Protein AF-A0A959N1P2-F1 (afdb_monomer_lite)

Structure (mmCIF, N/CA/C/O backbone):
data_AF-A0A959N1P2-F1
#
_entry.id   AF-A0A959N1P2-F1
#
loop_
_atom_site.group_PDB
_atom_site.id
_atom_site.type_symbol
_atom_site.label_atom_id
_atom_site.label_alt_id
_atom_site.label_comp_id
_atom_site.label_asym_id
_atom_site.label_entity_id
_atom_s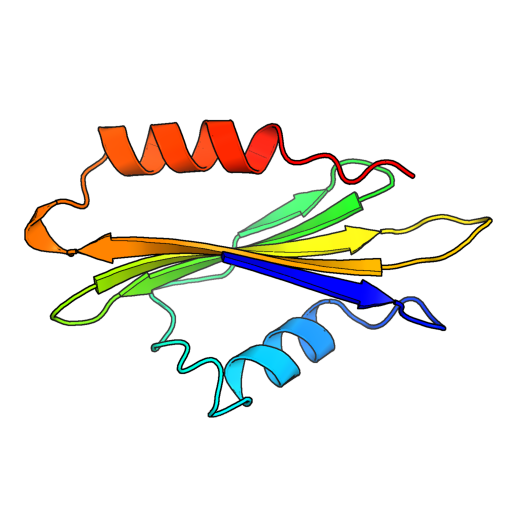ite.label_seq_id
_atom_site.pdbx_PDB_ins_code
_atom_site.Cartn_x
_atom_site.Cartn_y
_atom_site.Cartn_z
_atom_site.occupancy
_atom_site.B_iso_or_equiv
_atom_site.auth_seq_id
_atom_site.auth_comp_id
_atom_site.auth_asym_id
_atom_site.auth_atom_id
_atom_site.pdbx_PDB_model_num
ATOM 1 N N . MET A 1 1 ? -3.977 3.183 -7.347 1.00 88.69 1 MET A N 1
ATOM 2 C CA . MET A 1 1 ? -5.310 2.661 -6.972 1.00 88.69 1 MET A CA 1
ATOM 3 C C . MET A 1 1 ? -5.518 2.872 -5.485 1.00 88.69 1 MET A C 1
ATOM 5 O O . MET A 1 1 ? -4.590 2.615 -4.728 1.00 88.69 1 MET A O 1
ATOM 9 N N . LEU A 1 2 ? -6.703 3.331 -5.082 1.00 91.50 2 LEU A N 1
ATOM 10 C CA . LEU A 1 2 ? -7.096 3.458 -3.679 1.00 91.50 2 LEU A CA 1
ATOM 11 C C . LEU A 1 2 ? -8.358 2.627 -3.442 1.00 91.50 2 LEU A C 1
ATOM 13 O O . LEU A 1 2 ? -9.343 2.802 -4.156 1.00 91.50 2 LEU A O 1
ATOM 17 N N . LEU A 1 3 ? -8.322 1.751 -2.442 1.00 90.69 3 LEU A N 1
ATOM 18 C CA . LEU A 1 3 ? -9.485 1.034 -1.927 1.00 90.69 3 LEU A CA 1
ATOM 19 C C . LEU A 1 3 ? -9.691 1.421 -0.467 1.00 90.69 3 LEU A C 1
ATOM 21 O O . LEU A 1 3 ? -8.718 1.533 0.277 1.00 90.69 3 LEU A O 1
ATOM 25 N N . ALA A 1 4 ? -10.945 1.602 -0.065 1.00 90.56 4 ALA A N 1
ATOM 26 C CA . ALA A 1 4 ? -11.320 1.961 1.295 1.00 90.56 4 ALA A CA 1
ATOM 27 C C . ALA A 1 4 ? -12.477 1.076 1.759 1.00 90.56 4 ALA A C 1
ATOM 29 O O . ALA A 1 4 ? -13.475 0.926 1.054 1.00 90.56 4 ALA A O 1
ATOM 30 N N . PHE A 1 5 ? -12.352 0.513 2.957 1.00 87.19 5 PHE A N 1
ATOM 31 C CA . PHE A 1 5 ? -13.364 -0.345 3.558 1.00 87.19 5 PHE A CA 1
ATOM 32 C C . PHE A 1 5 ? -13.709 0.180 4.939 1.00 87.19 5 PHE A C 1
ATOM 34 O O . PHE A 1 5 ? -12.830 0.367 5.778 1.00 87.19 5 PHE A O 1
ATOM 41 N N . LYS A 1 6 ? -15.002 0.377 5.194 1.00 86.62 6 LYS A N 1
ATOM 42 C CA . LYS A 1 6 ? -15.490 0.616 6.549 1.00 86.62 6 LYS A CA 1
ATOM 43 C C . LYS A 1 6 ? -15.364 -0.677 7.349 1.00 86.62 6 LYS A C 1
ATOM 45 O O . LYS A 1 6 ? -15.832 -1.723 6.897 1.00 86.62 6 LYS A O 1
ATOM 50 N N . VAL A 1 7 ? -14.771 -0.611 8.534 1.00 78.75 7 VAL A N 1
ATOM 51 C CA . VAL A 1 7 ? -14.665 -1.758 9.438 1.00 78.75 7 VAL A CA 1
ATOM 52 C C . VAL A 1 7 ? -15.458 -1.490 10.711 1.00 78.75 7 VAL A C 1
ATOM 54 O O . VAL A 1 7 ? -15.339 -0.433 11.322 1.00 78.75 7 VAL A O 1
ATOM 57 N N . ASN A 1 8 ? -16.301 -2.450 11.100 1.00 68.94 8 ASN A N 1
ATOM 58 C CA . ASN A 1 8 ? -17.119 -2.327 12.314 1.00 68.94 8 ASN A CA 1
ATOM 59 C C . ASN A 1 8 ? -16.279 -2.464 13.592 1.00 68.94 8 ASN A C 1
ATOM 61 O O . ASN A 1 8 ? -16.667 -1.962 14.638 1.00 68.94 8 ASN A O 1
ATOM 65 N N . GLU A 1 9 ? -15.130 -3.132 13.496 1.00 66.38 9 GLU A N 1
ATOM 66 C CA . GLU A 1 9 ? -14.181 -3.342 14.585 1.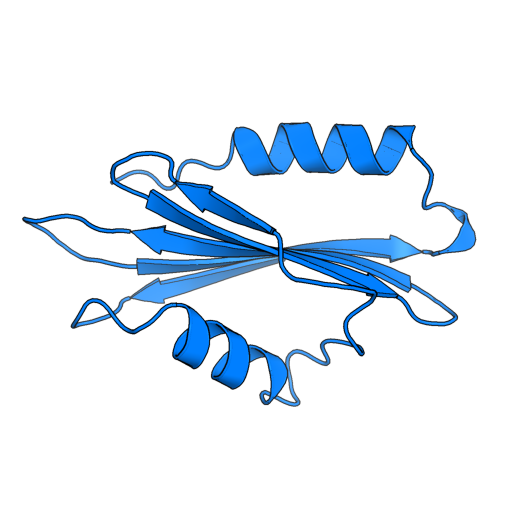00 66.38 9 GLU A CA 1
ATOM 67 C C . GLU A 1 9 ? -12.756 -3.201 14.044 1.00 66.38 9 GLU A C 1
ATOM 69 O O . GLU A 1 9 ? -12.517 -3.378 12.843 1.00 66.38 9 GLU A O 1
ATOM 74 N N . VAL A 1 10 ? -11.802 -2.892 14.925 1.00 61.62 10 VAL A N 1
ATOM 75 C CA . VAL A 1 10 ? -10.378 -2.779 14.580 1.00 61.62 10 VAL A CA 1
ATOM 76 C C . VAL A 1 10 ? -9.844 -4.173 14.227 1.00 61.62 10 VAL A C 1
ATOM 78 O O . VAL A 1 10 ? -9.299 -4.885 15.067 1.00 61.62 10 VAL A O 1
ATOM 81 N N . LYS A 1 11 ? -10.021 -4.587 12.967 1.00 64.81 11 LYS A N 1
ATOM 82 C CA . LYS A 1 11 ? -9.469 -5.842 12.442 1.00 64.81 11 LYS A CA 1
ATOM 83 C C . LYS A 1 11 ? -7.953 -5.846 12.595 1.00 64.81 11 LYS A C 1
ATOM 85 O O . LYS A 1 11 ? -7.312 -4.804 12.437 1.00 64.81 11 LYS A O 1
ATOM 90 N N . ASN A 1 12 ? -7.367 -7.011 12.868 1.00 77.44 12 ASN A N 1
ATOM 91 C CA . ASN A 1 12 ? -5.921 -7.176 12.788 1.00 77.44 12 ASN A CA 1
ATOM 92 C C . ASN A 1 12 ? -5.465 -6.794 11.367 1.00 77.44 12 ASN A C 1
ATOM 94 O O . ASN A 1 12 ? -6.007 -7.293 10.380 1.00 77.44 12 ASN A O 1
ATOM 98 N N . LEU A 1 13 ? -4.494 -5.882 11.265 1.00 86.12 13 LEU A N 1
ATOM 99 C CA . LEU A 1 13 ? -3.953 -5.425 9.985 1.00 86.12 13 LEU A CA 1
ATOM 100 C C . LEU A 1 13 ? -3.430 -6.601 9.141 1.00 86.12 13 LEU A C 1
ATOM 102 O O . LEU A 1 13 ? -3.579 -6.590 7.924 1.00 86.12 13 LEU A O 1
ATOM 106 N N . GLY A 1 14 ? -2.892 -7.644 9.781 1.00 87.44 14 GLY A N 1
ATOM 107 C CA . GLY A 1 14 ? -2.456 -8.872 9.116 1.00 87.44 14 GLY A CA 1
ATOM 108 C C . GLY A 1 14 ? -3.586 -9.620 8.410 1.00 87.44 14 GLY A C 1
ATOM 109 O O . GLY A 1 14 ? -3.414 -10.007 7.258 1.00 87.44 14 GLY A O 1
ATOM 110 N N . ASP A 1 15 ? -4.753 -9.755 9.042 1.00 85.50 15 ASP A N 1
ATOM 111 C CA . ASP A 1 15 ? -5.906 -10.432 8.431 1.00 85.50 15 ASP A CA 1
ATOM 112 C C . ASP A 1 15 ? -6.438 -9.643 7.233 1.00 85.50 15 ASP A C 1
ATOM 114 O O . ASP A 1 15 ? -6.855 -10.222 6.230 1.00 85.50 15 ASP A O 1
ATOM 118 N N . PHE A 1 16 ? -6.408 -8.309 7.324 1.00 86.94 16 PHE A N 1
ATOM 119 C CA . PHE A 1 16 ? -6.779 -7.434 6.216 1.00 86.94 16 PHE A CA 1
ATOM 120 C C . PHE A 1 16 ? -5.840 -7.616 5.023 1.00 86.94 16 PHE A C 1
ATOM 122 O O . PHE A 1 16 ? -6.314 -7.853 3.915 1.00 86.94 16 PHE A O 1
ATOM 129 N N . VAL A 1 17 ? -4.526 -7.573 5.256 1.00 90.31 17 VAL A N 1
ATOM 130 C CA . VAL A 1 17 ? -3.526 -7.803 4.206 1.00 90.31 17 VAL A CA 1
ATOM 131 C C . VAL A 1 17 ? -3.694 -9.184 3.582 1.00 90.31 17 VAL A C 1
ATOM 133 O O . VAL A 1 17 ? -3.850 -9.278 2.369 1.00 90.31 17 VAL A O 1
ATOM 136 N N . TYR A 1 18 ? -3.782 -10.235 4.401 1.00 88.56 18 TYR A N 1
ATOM 137 C CA . TYR A 1 18 ? -3.996 -11.598 3.918 1.00 88.56 18 TYR A CA 1
ATOM 138 C C . TYR A 1 18 ? -5.265 -11.713 3.064 1.00 88.56 18 TYR A C 1
ATOM 140 O O . TYR A 1 18 ? -5.250 -12.333 2.005 1.00 88.56 18 TYR A O 1
ATOM 148 N N . THR A 1 19 ? -6.366 -11.094 3.500 1.00 87.81 19 THR A N 1
ATOM 149 C CA . THR A 1 19 ? -7.631 -11.110 2.752 1.00 87.81 19 THR A CA 1
ATOM 150 C C . THR A 1 19 ? -7.467 -10.474 1.374 1.00 87.81 19 THR A C 1
ATOM 152 O O . THR A 1 19 ? -7.925 -11.045 0.389 1.00 87.81 19 THR A O 1
ATOM 155 N N . LEU A 1 20 ? -6.795 -9.322 1.291 1.00 88.56 20 LEU A N 1
ATOM 156 C CA . LEU A 1 20 ? -6.587 -8.621 0.025 1.00 88.56 20 LEU A CA 1
ATOM 157 C C . LEU A 1 20 ? -5.620 -9.363 -0.902 1.00 88.56 20 LEU A C 1
ATOM 159 O O . LEU A 1 20 ? -5.880 -9.455 -2.095 1.00 88.56 20 LEU A O 1
ATOM 163 N N . GLU A 1 21 ? -4.546 -9.948 -0.373 1.00 87.50 21 GLU A N 1
ATOM 164 C CA . GLU A 1 21 ? -3.618 -10.766 -1.167 1.00 87.50 21 GLU A CA 1
ATOM 165 C C . GLU A 1 21 ? -4.271 -12.045 -1.713 1.00 87.50 21 GLU A C 1
ATOM 167 O O . GLU A 1 21 ? -3.859 -12.564 -2.750 1.00 87.50 21 GLU A O 1
ATOM 172 N N . LYS A 1 22 ? -5.286 -12.580 -1.022 1.00 87.69 22 LYS A N 1
ATOM 173 C CA . LYS A 1 22 ? -6.055 -13.747 -1.481 1.00 87.69 22 LYS A CA 1
ATOM 174 C C . LYS A 1 22 ? -7.203 -13.396 -2.419 1.00 87.69 22 LYS A C 1
ATOM 176 O O . LYS A 1 22 ? -7.760 -14.306 -3.036 1.00 87.69 22 LYS A O 1
ATOM 181 N N . ASP A 1 23 ? -7.555 -12.122 -2.545 1.00 85.62 23 ASP A N 1
ATOM 182 C CA . ASP A 1 23 ? -8.573 -11.689 -3.488 1.00 85.62 23 ASP A CA 1
ATOM 183 C C . ASP A 1 23 ? -8.020 -11.734 -4.920 1.00 85.62 23 ASP A C 1
ATOM 185 O O . ASP A 1 23 ? -7.217 -10.899 -5.346 1.00 85.62 23 ASP A O 1
ATOM 189 N N . LEU A 1 24 ? -8.480 -12.726 -5.686 1.00 78.50 24 LEU A N 1
ATOM 190 C CA . LEU A 1 24 ? -8.062 -12.951 -7.071 1.00 78.50 24 LEU A CA 1
ATOM 191 C C . LEU A 1 24 ? -8.396 -11.772 -7.995 1.00 78.50 24 LEU A C 1
ATOM 193 O O . LEU A 1 24 ? -7.761 -11.624 -9.036 1.00 78.50 24 LEU A O 1
ATOM 197 N N . THR A 1 25 ? -9.368 -10.930 -7.634 1.00 84.12 25 THR A N 1
ATOM 198 C CA . THR A 1 25 ? -9.735 -9.756 -8.438 1.00 84.12 25 THR A CA 1
ATOM 199 C C . THR A 1 25 ? -8.713 -8.633 -8.318 1.00 84.12 25 THR A C 1
ATOM 201 O O . THR A 1 25 ? -8.562 -7.839 -9.245 1.00 84.12 25 THR A O 1
ATOM 204 N N . LEU A 1 26 ? -7.981 -8.583 -7.201 1.00 83.31 26 LEU A N 1
ATOM 205 C CA . LEU A 1 26 ? -6.922 -7.604 -6.997 1.00 83.31 26 LEU A CA 1
ATOM 206 C C . LEU A 1 26 ? -5.641 -8.012 -7.716 1.00 83.31 26 LEU A C 1
ATOM 208 O O . LEU A 1 26 ? -4.876 -7.126 -8.082 1.00 83.31 26 LEU A O 1
ATOM 212 N N . ASN A 1 27 ? -5.421 -9.308 -7.959 1.00 86.12 27 ASN A N 1
ATOM 213 C CA . ASN A 1 27 ? -4.254 -9.818 -8.683 1.00 86.12 27 ASN A CA 1
ATOM 214 C C . ASN A 1 27 ? -2.942 -9.203 -8.146 1.00 86.12 27 ASN A C 1
ATOM 216 O O . ASN A 1 27 ? -2.190 -8.556 -8.877 1.00 86.12 27 ASN A O 1
ATOM 220 N N . ILE A 1 28 ? -2.741 -9.292 -6.826 1.00 85.69 28 ILE A N 1
ATOM 221 C CA . ILE A 1 28 ? -1.526 -8.810 -6.158 1.00 85.69 28 ILE A CA 1
ATOM 222 C C . ILE A 1 28 ? -0.416 -9.852 -6.395 1.00 85.69 28 ILE A C 1
ATOM 224 O O . ILE A 1 28 ? -0.647 -11.034 -6.117 1.00 85.69 28 ILE A O 1
ATOM 228 N N . PRO A 1 29 ? 0.759 -9.462 -6.928 1.00 84.75 29 PRO A N 1
ATOM 229 C CA . PRO A 1 29 ? 1.843 -10.400 -7.207 1.00 84.75 29 PRO A CA 1
ATOM 230 C C . PRO A 1 29 ? 2.493 -10.926 -5.919 1.00 84.75 29 PRO A C 1
ATOM 232 O O . PRO A 1 29 ? 2.058 -10.643 -4.805 1.00 84.75 29 PRO A O 1
ATOM 235 N N . LYS A 1 30 ? 3.551 -11.732 -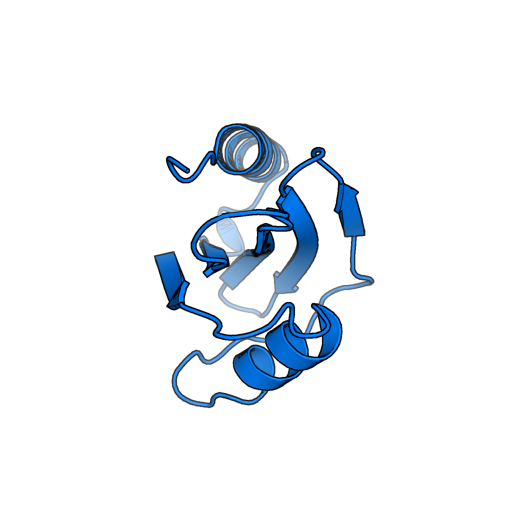6.044 1.00 81.75 30 LYS A N 1
ATOM 236 C CA . LYS A 1 30 ? 4.298 -12.206 -4.873 1.00 81.75 30 LYS A CA 1
ATOM 237 C C . LYS A 1 30 ? 5.097 -11.055 -4.248 1.00 81.75 30 LYS A C 1
ATOM 239 O O . LYS A 1 30 ? 5.714 -10.267 -4.962 1.00 81.75 30 LYS A O 1
ATOM 244 N N . ILE A 1 31 ? 5.109 -10.997 -2.917 1.00 87.62 31 ILE A N 1
ATOM 245 C CA . ILE A 1 31 ? 5.924 -10.040 -2.166 1.00 87.62 31 ILE A CA 1
ATOM 246 C C . ILE A 1 31 ? 7.422 -10.232 -2.441 1.00 87.62 31 ILE A C 1
ATOM 248 O O . ILE A 1 31 ? 7.924 -11.360 -2.499 1.00 87.62 31 ILE A O 1
ATOM 252 N N . ASP A 1 32 ? 8.119 -9.109 -2.592 1.00 83.44 32 ASP A N 1
ATOM 253 C CA . ASP A 1 32 ? 9.570 -9.014 -2.677 1.00 83.44 32 ASP A CA 1
ATOM 254 C C . ASP A 1 32 ? 10.122 -8.519 -1.329 1.00 83.44 32 ASP A C 1
ATOM 256 O O . ASP A 1 32 ? 10.044 -7.335 -0.992 1.00 83.44 32 ASP A O 1
ATOM 260 N N . GLY A 1 33 ? 10.641 -9.455 -0.532 1.00 87.00 33 GLY A N 1
ATOM 261 C CA . GLY A 1 33 ? 11.160 -9.191 0.810 1.00 87.00 33 GLY A CA 1
ATOM 262 C C . GLY A 1 33 ? 10.087 -9.170 1.903 1.00 87.00 33 GLY A C 1
ATOM 263 O O . GLY A 1 33 ? 9.098 -9.900 1.837 1.00 87.00 33 GLY A O 1
ATOM 264 N N . ASP A 1 34 ? 10.328 -8.352 2.928 1.00 90.38 34 ASP A N 1
ATOM 265 C CA . ASP A 1 34 ? 9.496 -8.266 4.129 1.00 90.38 34 ASP A CA 1
ATOM 266 C C . ASP A 1 34 ? 8.593 -7.028 4.132 1.00 90.38 34 ASP A C 1
ATOM 268 O O . ASP A 1 34 ? 8.872 -5.997 3.508 1.00 90.38 34 ASP A O 1
ATOM 272 N N . TYR A 1 35 ? 7.525 -7.111 4.921 1.00 93.25 35 TYR A N 1
ATOM 273 C CA . TYR A 1 35 ? 6.698 -5.960 5.251 1.00 93.25 35 TYR A CA 1
ATOM 274 C C . TYR A 1 35 ? 7.472 -4.924 6.068 1.00 93.25 35 TYR A C 1
ATOM 276 O O . TYR A 1 35 ? 8.244 -5.252 6.967 1.00 93.25 35 TYR A O 1
ATOM 284 N N . LYS A 1 36 ? 7.191 -3.649 5.802 1.00 94.56 36 LYS A N 1
ATOM 285 C CA . LYS A 1 36 ? 7.622 -2.518 6.626 1.00 94.56 36 LYS A CA 1
ATOM 286 C C . LYS A 1 36 ? 6.410 -1.930 7.330 1.00 94.56 36 LYS A C 1
ATOM 288 O O . LYS A 1 36 ? 5.596 -1.264 6.686 1.00 94.56 36 LYS A O 1
ATOM 293 N N . ASP A 1 37 ? 6.289 -2.196 8.625 1.00 94.56 37 ASP A N 1
ATOM 294 C CA . ASP A 1 37 ? 5.254 -1.602 9.471 1.00 94.56 37 ASP A CA 1
ATOM 295 C C . ASP A 1 37 ? 5.560 -0.118 9.755 1.00 94.56 37 ASP A C 1
ATOM 297 O O . ASP A 1 37 ? 6.717 0.312 9.774 1.00 94.56 37 ASP A O 1
ATOM 301 N N . PHE A 1 38 ? 4.513 0.672 9.980 1.00 92.62 38 PHE A N 1
ATOM 302 C CA . PHE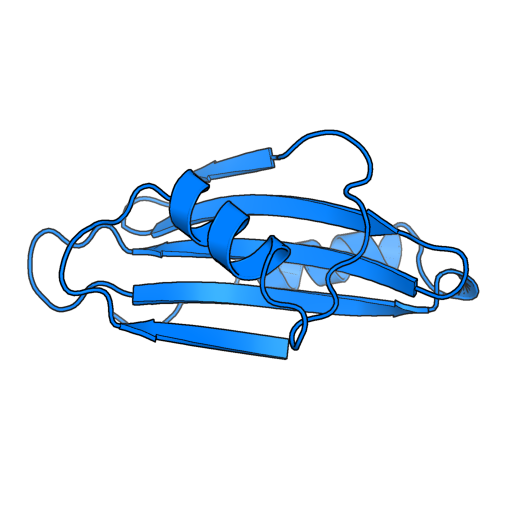 A 1 38 ? 4.601 2.079 10.362 1.00 92.62 38 PHE A CA 1
ATOM 303 C C . PHE A 1 38 ? 3.426 2.482 11.263 1.00 92.62 38 PHE A C 1
ATOM 305 O O . PHE A 1 38 ? 2.326 1.936 11.163 1.00 92.62 38 PHE A O 1
ATOM 312 N N . ASP A 1 39 ? 3.652 3.469 12.131 1.00 91.81 39 ASP A N 1
ATOM 313 C CA . ASP A 1 39 ? 2.634 4.042 13.016 1.00 91.81 39 ASP A CA 1
ATOM 314 C C . ASP A 1 39 ? 2.648 5.571 12.901 1.00 91.81 39 ASP A C 1
ATOM 316 O O . ASP A 1 39 ? 3.691 6.210 13.039 1.00 91.81 39 ASP A O 1
ATOM 320 N N . LEU A 1 40 ? 1.481 6.145 12.621 1.00 88.00 40 LEU A N 1
ATOM 321 C CA . LEU A 1 40 ? 1.232 7.574 12.440 1.00 88.00 40 LEU A CA 1
ATOM 322 C C . LEU A 1 40 ? 0.205 8.084 13.472 1.00 88.00 40 LEU A C 1
ATOM 324 O O . LEU A 1 40 ? -0.508 9.060 13.232 1.00 88.00 40 LEU A O 1
ATOM 328 N N . GLY A 1 41 ? 0.106 7.415 14.627 1.00 88.25 41 GLY A N 1
ATOM 329 C CA . GLY A 1 41 ? -0.789 7.766 15.727 1.00 88.25 41 GLY A CA 1
ATOM 330 C C . GLY A 1 41 ? -2.161 7.124 15.554 1.00 88.25 41 GLY A C 1
ATOM 331 O O . GLY A 1 41 ? -2.341 5.942 15.840 1.00 88.25 41 GLY A O 1
ATOM 332 N N . ASN A 1 42 ? -3.133 7.890 15.053 1.00 88.69 42 ASN A N 1
ATOM 333 C CA . ASN A 1 42 ? -4.495 7.393 14.800 1.00 88.69 42 ASN A CA 1
ATOM 334 C C . ASN A 1 42 ? -4.605 6.540 13.528 1.00 88.69 42 ASN A C 1
ATOM 336 O O . ASN A 1 42 ? -5.687 6.059 13.199 1.00 88.69 42 ASN A O 1
ATOM 340 N N . LEU A 1 43 ? -3.498 6.345 12.817 1.00 88.75 43 LEU A N 1
ATOM 341 C CA . LEU A 1 43 ? -3.387 5.510 11.633 1.00 88.75 43 LEU A CA 1
ATOM 342 C C . LEU A 1 43 ? -2.141 4.647 11.801 1.00 88.75 43 LEU A C 1
ATOM 344 O O . LEU A 1 43 ? -1.060 5.182 12.023 1.00 88.75 43 LEU A O 1
ATOM 348 N N . ASP A 1 44 ? -2.274 3.333 11.698 1.00 91.75 44 ASP A N 1
ATOM 349 C CA . ASP A 1 44 ? -1.128 2.450 11.500 1.00 91.75 44 ASP A CA 1
ATOM 350 C C . ASP A 1 44 ? -1.227 1.739 10.165 1.00 91.75 44 ASP A C 1
ATOM 352 O O . ASP A 1 44 ? -2.240 1.800 9.462 1.00 91.75 44 ASP A O 1
ATOM 356 N N . GLY A 1 45 ? -0.135 1.105 9.777 1.00 93.38 45 GLY A N 1
ATOM 357 C CA . GLY A 1 45 ? -0.111 0.415 8.518 1.00 93.38 45 GLY A CA 1
ATOM 358 C C . GLY A 1 45 ? 1.145 -0.389 8.295 1.00 93.38 45 GLY A C 1
ATOM 359 O O . GLY A 1 45 ? 2.034 -0.488 9.139 1.00 93.38 45 GLY A O 1
ATOM 360 N N . ARG A 1 46 ? 1.179 -0.991 7.115 1.00 94.88 46 ARG A N 1
ATOM 361 C CA . ARG A 1 46 ? 2.332 -1.710 6.606 1.00 94.88 46 ARG A CA 1
ATOM 362 C C . ARG A 1 46 ? 2.441 -1.535 5.121 1.00 94.88 46 ARG A C 1
ATOM 364 O O . ARG A 1 46 ? 1.442 -1.388 4.425 1.00 94.88 46 ARG A O 1
ATOM 371 N N . SER A 1 47 ? 3.665 -1.562 4.639 1.00 95.56 47 SER A N 1
ATOM 372 C CA . SER A 1 47 ? 3.961 -1.463 3.223 1.00 95.56 47 SER A CA 1
ATOM 373 C C . SER A 1 47 ? 4.791 -2.644 2.773 1.00 95.56 47 SER A C 1
ATOM 375 O O . SER A 1 47 ? 5.527 -3.235 3.562 1.00 95.56 47 SER A O 1
ATOM 377 N N . ALA A 1 48 ? 4.654 -2.992 1.506 1.00 95.75 48 ALA A N 1
ATOM 378 C CA . ALA A 1 48 ? 5.469 -4.005 0.873 1.00 95.75 48 ALA A CA 1
ATOM 379 C C . ALA A 1 48 ? 5.683 -3.651 -0.594 1.00 95.75 48 ALA A C 1
ATOM 381 O O . ALA A 1 48 ? 4.858 -2.977 -1.224 1.00 95.75 48 ALA A O 1
ATOM 382 N N . LYS A 1 49 ? 6.818 -4.113 -1.111 1.00 95.50 49 LYS A N 1
ATOM 383 C CA . LYS A 1 49 ? 7.133 -4.072 -2.528 1.00 95.50 49 LYS A CA 1
ATOM 384 C C . LYS A 1 49 ? 6.780 -5.425 -3.128 1.00 95.50 49 LYS A C 1
ATOM 386 O O . LYS A 1 49 ? 7.092 -6.460 -2.550 1.00 95.50 49 LYS A O 1
ATOM 391 N N . TYR A 1 50 ? 6.135 -5.405 -4.278 1.00 93.69 50 TYR A N 1
ATOM 392 C CA . TYR A 1 50 ? 5.784 -6.592 -5.040 1.00 93.69 50 TYR A CA 1
ATOM 393 C C . TYR A 1 50 ? 6.320 -6.388 -6.443 1.00 93.69 50 TYR A C 1
ATOM 395 O O . TYR A 1 50 ? 6.199 -5.292 -6.984 1.00 93.69 50 TYR A O 1
ATOM 403 N N . SER A 1 51 ? 6.941 -7.405 -7.023 1.00 91.19 51 SER A N 1
ATOM 404 C CA . SER A 1 51 ? 7.507 -7.271 -8.363 1.00 91.19 51 SER A CA 1
ATOM 405 C C . SER A 1 51 ? 7.324 -8.558 -9.148 1.00 91.19 51 SER A C 1
ATOM 407 O O . SER A 1 51 ? 7.501 -9.654 -8.612 1.00 91.19 51 SER A O 1
ATOM 409 N N . 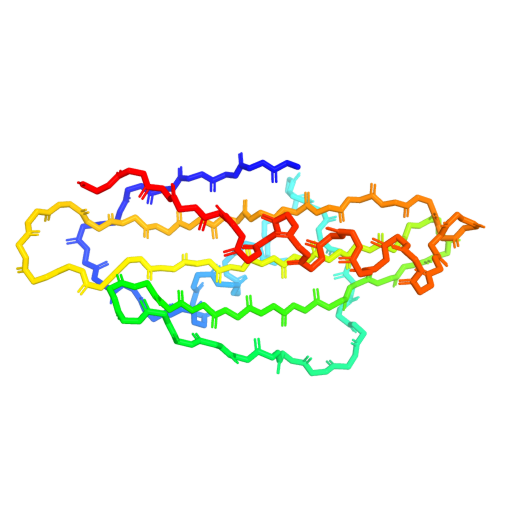ASP A 1 52 ? 7.026 -8.414 -10.430 1.00 90.19 52 ASP A N 1
ATOM 410 C CA . ASP A 1 52 ? 7.131 -9.470 -11.425 1.00 90.19 52 ASP A CA 1
ATOM 411 C C . ASP A 1 52 ? 7.930 -8.976 -12.647 1.00 90.19 52 ASP A C 1
ATOM 413 O O . ASP A 1 52 ? 8.652 -7.973 -12.591 1.00 90.19 52 ASP A O 1
ATOM 417 N N . THR A 1 53 ? 7.869 -9.721 -13.751 1.00 91.19 53 THR A N 1
ATOM 418 C CA . THR A 1 53 ? 8.607 -9.392 -14.977 1.00 91.19 53 THR A CA 1
ATOM 419 C C . THR A 1 53 ? 8.106 -8.132 -15.680 1.00 91.19 53 THR A C 1
ATOM 421 O O . THR A 1 53 ? 8.852 -7.548 -16.462 1.00 91.19 53 THR A O 1
ATOM 424 N N . GLU A 1 54 ? 6.867 -7.715 -15.430 1.00 93.62 54 GLU A N 1
ATOM 425 C CA . GLU A 1 54 ? 6.203 -6.607 -16.114 1.00 93.62 54 GLU A CA 1
ATOM 426 C C . GLU A 1 54 ? 6.076 -5.374 -15.217 1.00 93.62 54 GLU A C 1
ATOM 428 O O . GLU A 1 54 ? 6.349 -4.257 -15.668 1.00 93.62 54 GLU A O 1
ATOM 433 N N . PHE A 1 55 ? 5.721 -5.563 -13.944 1.00 94.25 55 PHE A N 1
ATOM 434 C CA . PHE A 1 55 ? 5.404 -4.485 -13.016 1.00 94.25 55 PHE A CA 1
ATOM 435 C C . PHE A 1 55 ? 6.152 -4.590 -11.690 1.00 94.25 55 PHE A C 1
ATOM 437 O O . PHE A 1 55 ? 6.407 -5.661 -11.142 1.00 94.25 55 PHE A O 1
ATOM 444 N N . THR A 1 56 ? 6.463 -3.416 -11.153 1.00 95.19 56 THR A N 1
ATOM 445 C CA . THR A 1 56 ? 6.878 -3.215 -9.773 1.00 95.19 56 THR A CA 1
ATOM 446 C C . THR A 1 56 ? 5.824 -2.375 -9.078 1.00 95.19 56 THR A C 1
ATOM 448 O O . THR A 1 56 ? 5.417 -1.312 -9.557 1.00 95.19 56 THR A O 1
ATOM 451 N N . GLU A 1 57 ? 5.395 -2.850 -7.924 1.00 95.19 57 GLU A N 1
ATOM 452 C CA . GLU A 1 57 ? 4.307 -2.280 -7.167 1.00 95.19 57 GLU A CA 1
ATOM 453 C C . GLU A 1 57 ? 4.723 -1.986 -5.738 1.00 95.19 57 GLU A C 1
ATOM 455 O O . GLU A 1 57 ? 5.409 -2.770 -5.082 1.00 95.19 57 GLU A O 1
ATOM 460 N N . LEU A 1 58 ? 4.252 -0.853 -5.236 1.00 96.31 58 LEU A N 1
ATOM 461 C CA . LEU A 1 58 ? 4.339 -0.509 -3.827 1.00 96.31 58 LEU A CA 1
ATOM 462 C C . LEU A 1 58 ? 2.922 -0.443 -3.284 1.00 96.31 58 LEU A C 1
ATOM 464 O O . LEU A 1 58 ? 2.106 0.358 -3.751 1.00 96.31 58 LEU A O 1
ATOM 468 N N . ILE A 1 59 ? 2.632 -1.302 -2.312 1.00 95.75 59 ILE A N 1
ATOM 469 C CA . ILE A 1 59 ? 1.322 -1.364 -1.672 1.00 95.75 59 ILE A CA 1
ATOM 470 C C . ILE A 1 59 ? 1.471 -0.931 -0.226 1.00 95.75 59 ILE A C 1
ATOM 472 O O . ILE A 1 59 ? 2.290 -1.473 0.512 1.00 95.75 59 ILE A O 1
ATOM 476 N N . TYR A 1 60 ? 0.648 0.034 0.162 1.00 95.38 60 TYR A N 1
ATOM 477 C CA . TYR A 1 60 ? 0.511 0.530 1.517 1.00 95.38 60 TYR A CA 1
ATOM 478 C C . TYR A 1 60 ? -0.873 0.156 2.029 1.00 95.38 60 TYR A C 1
ATOM 480 O O . TYR A 1 60 ? -1.896 0.543 1.461 1.00 95.38 60 TYR A O 1
ATOM 488 N N . TYR A 1 61 ? -0.892 -0.604 3.110 1.00 93.62 61 TYR A N 1
ATOM 489 C CA . TYR A 1 61 ? -2.085 -0.981 3.841 1.00 93.62 61 TYR A CA 1
ATOM 490 C C . TYR A 1 61 ? -2.181 -0.087 5.065 1.00 93.62 61 TYR A C 1
ATOM 492 O O . TYR A 1 61 ? -1.238 -0.036 5.851 1.00 93.62 61 TYR A O 1
ATOM 500 N N . TYR A 1 62 ? -3.308 0.590 5.239 1.00 92.50 62 TYR A N 1
ATOM 501 C CA . TYR A 1 62 ? -3.553 1.457 6.384 1.00 92.50 62 TYR A CA 1
ATOM 502 C C . TYR A 1 62 ? -4.778 0.989 7.156 1.00 92.50 62 TYR A C 1
ATOM 504 O O . TYR A 1 62 ? -5.717 0.431 6.584 1.00 92.50 62 TYR A O 1
ATOM 512 N N . ARG A 1 63 ? -4.797 1.281 8.449 1.00 90.56 63 ARG A N 1
ATOM 513 C CA . ARG A 1 63 ? -5.929 1.066 9.340 1.00 90.56 63 ARG A CA 1
ATOM 514 C C . ARG A 1 63 ? -6.022 2.232 10.309 1.00 90.56 63 ARG A C 1
ATOM 516 O O . ARG A 1 63 ? -5.052 2.568 10.985 1.00 90.56 63 ARG A O 1
ATOM 523 N N . SER A 1 64 ? -7.196 2.847 10.390 1.00 89.75 64 SER A N 1
ATOM 524 C CA . SER A 1 64 ? -7.451 3.840 11.427 1.00 89.75 64 SER A CA 1
ATOM 525 C C . SER A 1 64 ? -7.672 3.156 12.781 1.00 89.75 64 SER A C 1
ATOM 527 O O . SER A 1 64 ? -8.257 2.073 12.869 1.00 89.75 64 SER A O 1
ATOM 529 N N . LYS A 1 65 ? -7.199 3.808 13.841 1.00 86.81 65 LYS A N 1
ATOM 530 C CA . LYS A 1 65 ? -7.268 3.377 15.242 1.00 86.81 65 LYS A CA 1
ATOM 531 C C . LYS A 1 65 ? -8.002 4.419 16.090 1.00 86.8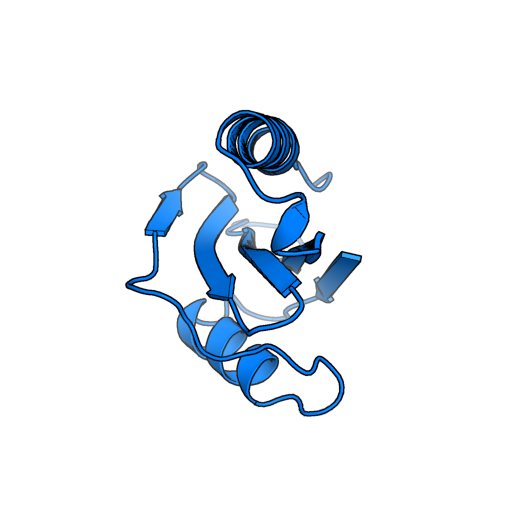1 65 LYS A C 1
ATOM 533 O O . LYS A 1 65 ? -7.519 4.829 17.142 1.00 86.81 65 LYS A O 1
ATOM 538 N N . LEU A 1 66 ? -9.142 4.905 15.608 1.00 86.19 66 LEU A N 1
ATOM 539 C CA . LEU A 1 66 ? -9.930 5.904 16.322 1.00 86.19 66 LEU A CA 1
ATOM 540 C C . LEU A 1 66 ? -10.659 5.252 17.500 1.00 86.19 66 LEU A C 1
ATOM 542 O O . LEU A 1 66 ? -11.267 4.189 17.347 1.00 86.19 66 LEU A O 1
ATOM 546 N N . THR A 1 67 ? -10.598 5.902 18.663 1.00 83.00 67 THR A N 1
ATOM 547 C CA . THR A 1 67 ? -11.328 5.499 19.876 1.00 83.00 67 THR A CA 1
ATOM 548 C C . THR A 1 67 ? -12.817 5.819 19.782 1.00 83.00 67 THR A C 1
ATOM 550 O O . THR A 1 67 ? -13.634 5.129 20.381 1.00 83.00 67 THR A O 1
ATOM 553 N N . GLU A 1 68 ? -13.164 6.851 19.013 1.00 78.06 68 GLU A N 1
ATOM 554 C CA . GLU A 1 68 ? -14.527 7.300 18.754 1.00 78.06 68 GLU A CA 1
ATOM 555 C C . GLU A 1 68 ? -14.708 7.521 17.248 1.00 78.06 68 GLU A C 1
ATOM 557 O O . GLU A 1 68 ? -13.797 7.994 16.571 1.00 78.06 68 GLU A O 1
ATOM 562 N N . GLY A 1 69 ? -15.882 7.182 16.713 1.00 79.06 69 GLY A N 1
ATOM 563 C CA . GLY A 1 69 ? -16.181 7.323 15.287 1.00 79.06 69 GLY A CA 1
ATOM 564 C C . GLY A 1 69 ? -16.041 6.024 14.493 1.00 79.06 69 GLY A C 1
ATOM 565 O O . GLY A 1 69 ? -16.143 4.923 15.032 1.00 79.06 69 GLY A O 1
ATOM 566 N N . GLN A 1 70 ? -15.906 6.156 13.173 1.00 83.75 70 GLN A N 1
ATOM 567 C CA . GLN A 1 70 ? -15.864 5.020 12.252 1.00 83.75 70 GLN A CA 1
ATOM 568 C C . GLN A 1 70 ? -14.426 4.700 11.882 1.00 83.75 70 GLN A C 1
ATOM 570 O O . GLN A 1 70 ? -13.687 5.584 11.455 1.00 83.75 70 GLN A O 1
ATOM 575 N N . ASN A 1 71 ? -14.052 3.428 11.997 1.00 86.75 71 ASN A N 1
ATOM 576 C CA . ASN A 1 71 ? -12.752 2.975 11.541 1.00 86.75 71 ASN A CA 1
ATOM 577 C C . ASN A 1 71 ? -12.812 2.464 10.101 1.00 86.75 71 ASN A C 1
ATOM 579 O O . ASN A 1 71 ? -13.806 1.887 9.652 1.00 86.75 71 ASN A O 1
ATOM 583 N N . TYR A 1 72 ? -11.714 2.670 9.385 1.00 89.81 72 TYR A N 1
ATOM 584 C CA . TYR A 1 72 ? -11.544 2.269 8.002 1.00 89.81 72 TYR A CA 1
ATOM 585 C C . TYR A 1 72 ? -10.193 1.595 7.808 1.00 89.81 72 TYR A C 1
ATOM 587 O O . TYR A 1 72 ? -9.205 1.922 8.473 1.00 89.81 72 TYR A O 1
ATOM 595 N N . THR A 1 73 ? -10.148 0.672 6.857 1.00 91.12 73 THR A N 1
ATOM 596 C CA . THR A 1 73 ? -8.901 0.163 6.298 1.00 91.12 73 THR A CA 1
ATOM 597 C C . THR A 1 73 ? -8.758 0.615 4.856 1.00 91.12 73 THR A C 1
ATOM 599 O O . THR A 1 73 ? -9.743 0.740 4.124 1.00 91.12 73 THR A O 1
ATOM 602 N N . TYR A 1 74 ? -7.520 0.862 4.444 1.00 91.81 74 TYR A N 1
ATOM 603 C CA . TYR A 1 74 ? -7.199 1.379 3.124 1.00 91.81 74 TYR A CA 1
ATOM 604 C C . TYR A 1 74 ? -6.108 0.541 2.476 1.00 91.81 74 TYR A C 1
ATOM 606 O O . TYR A 1 74 ? -5.176 0.102 3.148 1.00 91.81 74 TYR A O 1
ATOM 614 N N . LEU A 1 75 ? -6.204 0.367 1.163 1.00 92.75 75 LEU A N 1
ATOM 615 C CA . LEU A 1 75 ? -5.104 -0.088 0.322 1.00 92.75 75 LEU A CA 1
ATOM 616 C C . LEU A 1 75 ? -4.790 1.024 -0.669 1.00 92.75 75 LEU A C 1
ATOM 618 O O . LEU A 1 75 ? -5.635 1.392 -1.485 1.00 92.75 75 LEU A O 1
ATOM 622 N N . LEU A 1 76 ? -3.565 1.530 -0.611 1.00 94.94 76 LEU A N 1
ATOM 623 C CA . LEU A 1 76 ? -3.002 2.432 -1.600 1.00 94.94 76 LEU A CA 1
ATOM 624 C C . LEU A 1 76 ? -1.929 1.673 -2.378 1.00 94.94 76 LEU A C 1
ATOM 626 O O . LEU A 1 76 ? -0.895 1.301 -1.831 1.00 94.94 76 LEU A O 1
ATOM 630 N N . ARG A 1 77 ? -2.196 1.420 -3.656 1.00 95.38 77 ARG A N 1
ATOM 631 C CA . ARG A 1 77 ? -1.329 0.643 -4.546 1.00 95.38 77 ARG A CA 1
ATOM 632 C C . ARG A 1 77 ? -0.831 1.512 -5.686 1.00 95.38 77 ARG A C 1
ATOM 634 O O . ARG A 1 77 ? -1.636 2.090 -6.425 1.00 95.38 77 ARG A O 1
ATOM 641 N N . PHE A 1 78 ? 0.481 1.557 -5.841 1.00 96.12 78 PHE A N 1
ATOM 642 C CA . PHE A 1 78 ? 1.175 2.173 -6.963 1.00 96.12 78 PHE A CA 1
ATOM 643 C C . PHE A 1 78 ? 1.683 1.060 -7.867 1.00 96.12 78 PHE A C 1
ATOM 645 O O . PHE A 1 78 ? 2.302 0.127 -7.370 1.00 96.12 78 PHE A O 1
ATOM 652 N N . ILE A 1 79 ? 1.390 1.145 -9.163 1.00 95.31 79 ILE A N 1
ATOM 653 C CA . ILE A 1 79 ? 1.771 0.141 -10.160 1.00 95.31 79 ILE A CA 1
ATOM 654 C C . ILE A 1 79 ? 2.598 0.860 -11.213 1.00 95.31 79 ILE A C 1
ATOM 656 O O . ILE A 1 79 ? 2.101 1.783 -11.861 1.00 95.31 79 ILE A O 1
ATOM 660 N N . THR A 1 80 ? 3.843 0.434 -11.378 1.00 96.00 80 THR A N 1
ATOM 661 C CA . THR A 1 80 ? 4.786 1.030 -12.321 1.00 96.00 80 THR A CA 1
ATOM 662 C C . THR A 1 80 ? 5.388 -0.082 -13.171 1.00 96.00 80 THR A C 1
ATOM 664 O O . THR A 1 80 ? 5.788 -1.101 -12.610 1.00 96.00 80 THR A O 1
ATOM 667 N N . PRO A 1 81 ? 5.508 0.073 -14.503 1.00 96.44 81 PRO A N 1
ATOM 668 C CA . PRO A 1 81 ? 6.262 -0.879 -15.313 1.00 96.44 81 PRO A CA 1
ATOM 669 C C . PRO A 1 81 ? 7.676 -1.068 -14.754 1.00 96.44 81 PRO A C 1
ATOM 671 O O . PRO A 1 81 ? 8.351 -0.078 -14.465 1.00 96.44 81 PRO A O 1
ATOM 674 N N . THR A 1 82 ? 8.148 -2.310 -14.623 1.00 93.88 82 THR A N 1
ATOM 675 C CA . THR A 1 82 ? 9.463 -2.616 -14.027 1.00 93.88 82 THR A CA 1
ATOM 676 C C . THR A 1 82 ? 10.597 -1.892 -14.757 1.00 93.88 82 THR A C 1
ATOM 678 O O . THR A 1 82 ? 11.527 -1.407 -14.119 1.00 93.88 82 THR A O 1
ATOM 681 N N . SER A 1 83 ? 10.483 -1.700 -16.077 1.00 96.25 83 SER A N 1
ATOM 682 C CA . SER A 1 83 ? 11.444 -0.928 -16.881 1.00 96.25 83 SER A CA 1
ATOM 683 C C . SER A 1 83 ? 11.591 0.536 -16.454 1.00 96.25 83 SER A C 1
ATOM 685 O O . SER A 1 83 ? 12.615 1.158 -16.726 1.00 96.25 83 SER A O 1
ATOM 687 N N . ASN A 1 84 ? 10.563 1.094 -15.814 1.00 96.62 84 ASN A N 1
ATOM 688 C CA . ASN A 1 84 ? 10.497 2.494 -15.406 1.00 96.62 84 ASN A CA 1
ATOM 689 C C . ASN A 1 84 ? 10.674 2.658 -13.892 1.00 96.62 84 ASN A C 1
ATOM 691 O O . ASN A 1 84 ? 10.811 3.786 -13.417 1.00 96.62 84 ASN A O 1
ATOM 695 N N . PHE A 1 85 ? 10.666 1.563 -13.128 1.00 96.00 85 PHE A N 1
ATOM 696 C CA . PHE A 1 85 ? 10.823 1.618 -11.684 1.00 96.00 85 PHE A CA 1
ATOM 697 C C . PHE A 1 85 ? 12.296 1.829 -11.315 1.00 96.00 85 PHE A C 1
ATOM 699 O O . PHE A 1 85 ? 13.154 0.981 -11.545 1.00 96.00 85 PHE A O 1
ATOM 706 N N . ASN A 1 86 ? 12.589 2.982 -10.724 1.00 95.50 86 ASN A N 1
ATOM 707 C CA . ASN A 1 86 ? 13.914 3.365 -10.245 1.00 95.50 86 ASN A CA 1
ATOM 708 C C . ASN A 1 86 ? 13.790 4.098 -8.899 1.00 95.50 86 ASN A C 1
ATOM 710 O O . ASN A 1 86 ? 12.682 4.363 -8.432 1.00 95.50 86 ASN A O 1
ATOM 714 N N . SER A 1 87 ? 14.920 4.444 -8.278 1.00 95.50 87 SER A N 1
ATOM 715 C CA . SER A 1 87 ? 14.933 5.076 -6.953 1.00 95.50 87 SER A CA 1
ATOM 716 C C . SER A 1 87 ? 14.165 6.400 -6.900 1.00 95.50 87 SER A C 1
ATOM 718 O O . SER A 1 87 ? 13.502 6.666 -5.907 1.00 95.50 87 SER A O 1
ATOM 720 N N . SER A 1 88 ? 14.187 7.201 -7.971 1.00 96.88 88 SER A N 1
ATOM 721 C CA . SER A 1 88 ? 13.442 8.467 -8.022 1.00 96.88 88 SER A CA 1
ATOM 722 C C . SER A 1 88 ? 11.933 8.236 -7.977 1.00 96.88 88 SER A C 1
ATOM 724 O O . SER A 1 88 ? 11.224 8.952 -7.277 1.00 96.88 88 SER A O 1
ATOM 726 N N . VAL A 1 89 ? 11.445 7.233 -8.712 1.00 97.00 89 VAL A N 1
ATOM 727 C CA . VAL A 1 89 ? 10.024 6.850 -8.709 1.00 97.00 89 VAL A CA 1
ATOM 728 C C . VAL A 1 89 ? 9.628 6.269 -7.353 1.00 97.00 89 VAL A C 1
ATOM 730 O O . VAL A 1 89 ? 8.564 6.583 -6.827 1.00 97.00 89 VAL A O 1
ATOM 733 N N . GLU A 1 90 ? 10.490 5.445 -6.758 1.00 95.38 90 GLU A N 1
ATOM 734 C CA . GLU A 1 90 ? 10.263 4.912 -5.415 1.00 95.38 90 GLU A CA 1
ATOM 735 C C . GLU A 1 90 ? 10.148 6.035 -4.370 1.00 95.38 90 GLU A C 1
ATOM 737 O O . GLU A 1 90 ? 9.258 5.997 -3.519 1.00 95.38 90 GLU A O 1
ATOM 742 N N . ASP A 1 91 ? 11.009 7.049 -4.442 1.00 96.12 91 ASP A N 1
ATOM 743 C CA . ASP A 1 91 ? 10.991 8.178 -3.511 1.00 96.12 91 ASP A CA 1
ATOM 744 C C . ASP A 1 91 ? 9.776 9.093 -3.721 1.00 96.12 91 ASP A C 1
ATOM 746 O O . ASP A 1 91 ? 9.166 9.533 -2.744 1.00 96.12 91 ASP A O 1
ATOM 750 N N . GLU A 1 92 ? 9.352 9.312 -4.968 1.00 96.56 92 GLU A N 1
ATOM 751 C CA . GLU A 1 92 ? 8.091 9.998 -5.268 1.00 96.56 92 GLU A CA 1
ATOM 752 C C . GLU A 1 92 ? 6.899 9.262 -4.637 1.00 96.56 92 GLU A C 1
ATOM 754 O O . GLU A 1 92 ? 6.092 9.866 -3.926 1.00 96.56 92 GLU A O 1
ATOM 759 N N . ILE A 1 93 ? 6.824 7.939 -4.816 1.00 96.12 93 ILE A N 1
ATOM 760 C CA . ILE A 1 93 ? 5.770 7.108 -4.223 1.00 96.12 93 ILE A CA 1
ATOM 761 C C . ILE A 1 93 ? 5.798 7.192 -2.691 1.00 96.12 93 ILE A C 1
ATOM 763 O O . ILE A 1 93 ? 4.745 7.335 -2.061 1.00 96.12 93 ILE A O 1
ATOM 767 N N . LYS A 1 94 ? 6.985 7.171 -2.070 1.00 93.25 94 LYS A N 1
ATOM 768 C CA . LYS A 1 94 ? 7.122 7.365 -0.618 1.00 93.25 94 LYS A CA 1
ATOM 769 C C . LYS A 1 94 ? 6.550 8.709 -0.178 1.00 93.25 94 LYS A C 1
ATOM 771 O O . LYS A 1 94 ? 5.782 8.738 0.780 1.00 93.25 94 LYS A O 1
ATOM 776 N N . ILE A 1 95 ? 6.849 9.800 -0.883 1.00 93.94 95 ILE A N 1
ATOM 777 C CA . ILE A 1 95 ? 6.312 11.131 -0.560 1.00 93.94 95 ILE A CA 1
ATOM 778 C C . ILE A 1 95 ? 4.783 11.146 -0.685 1.00 93.94 95 ILE A C 1
ATOM 780 O O . ILE A 1 95 ? 4.100 11.647 0.210 1.00 93.94 95 ILE A O 1
ATOM 784 N N . LEU A 1 96 ? 4.230 10.576 -1.757 1.00 93.69 96 LEU A N 1
ATOM 785 C CA . LEU A 1 96 ? 2.780 10.505 -1.962 1.00 93.69 96 LEU A CA 1
ATOM 786 C C . LEU A 1 96 ? 2.092 9.698 -0.853 1.00 93.69 96 LEU A C 1
ATOM 788 O O . LEU A 1 96 ? 1.115 10.155 -0.264 1.00 93.69 96 LEU A O 1
ATOM 792 N N . SER A 1 97 ? 2.632 8.522 -0.529 1.00 91.75 97 SER A N 1
ATOM 793 C CA . SER A 1 97 ? 2.092 7.632 0.506 1.00 91.75 97 SER A CA 1
ATOM 794 C C . SER A 1 97 ? 2.194 8.213 1.922 1.00 91.75 97 SER A C 1
ATOM 796 O O . SER A 1 97 ? 1.286 8.017 2.727 1.00 91.75 97 SER A O 1
ATOM 798 N N . ALA A 1 98 ? 3.253 8.970 2.229 1.00 87.94 98 ALA A N 1
ATOM 799 C CA . ALA A 1 98 ? 3.423 9.632 3.522 1.00 87.94 98 ALA A CA 1
ATOM 800 C C . ALA A 1 98 ? 2.434 10.792 3.722 1.00 87.94 98 ALA A C 1
ATOM 802 O O . ALA A 1 98 ? 2.056 11.107 4.850 1.00 87.94 98 ALA A O 1
ATOM 803 N N . ASN A 1 99 ? 2.001 11.422 2.627 1.00 88.50 99 ASN A N 1
ATOM 804 C CA . ASN A 1 99 ? 1.004 12.489 2.655 1.00 88.50 99 ASN A CA 1
ATOM 805 C C . ASN A 1 99 ? -0.436 11.973 2.551 1.00 88.50 99 ASN A C 1
ATOM 807 O O . ASN A 1 99 ? -1.371 12.771 2.627 1.00 88.50 99 ASN A O 1
ATOM 811 N N . PHE A 1 100 ? -0.638 10.660 2.411 1.00 87.44 100 PHE A N 1
ATOM 812 C CA . PHE A 1 100 ? -1.968 10.076 2.428 1.00 87.44 100 PHE A CA 1
ATOM 813 C C . PHE A 1 100 ? -2.574 10.190 3.832 1.00 87.44 100 PHE A C 1
ATOM 815 O O . PHE A 1 100 ? -2.192 9.483 4.765 1.00 87.44 100 PHE A O 1
ATOM 822 N N . LYS A 1 101 ? -3.532 11.106 3.969 1.00 81.75 101 LYS A N 1
ATOM 823 C CA . LYS A 1 101 ? -4.313 11.328 5.183 1.00 81.75 101 LYS A CA 1
ATOM 824 C C . LYS A 1 101 ? -5.786 11.231 4.807 1.00 81.75 101 LYS A C 1
ATOM 826 O O . LYS A 1 101 ? -6.307 12.183 4.233 1.00 81.75 101 LYS A O 1
ATOM 831 N N . PRO A 1 102 ? -6.445 10.089 5.043 1.00 74.06 102 PRO A N 1
ATOM 832 C CA . PRO A 1 102 ? -7.891 10.052 4.936 1.00 74.06 102 PRO A CA 1
ATOM 833 C C . PRO A 1 102 ? -8.469 11.025 5.968 1.00 74.06 102 PRO A C 1
ATOM 835 O O . PRO A 1 102 ? -8.043 11.004 7.121 1.00 74.06 102 PRO A O 1
ATOM 838 N N . ASP A 1 103 ? -9.374 11.906 5.542 1.00 64.56 103 ASP A N 1
ATOM 839 C CA . ASP A 1 103 ? -10.071 12.807 6.460 1.00 64.56 103 ASP A CA 1
ATOM 840 C C . ASP A 1 103 ? -10.861 11.958 7.469 1.00 64.56 103 ASP A C 1
ATOM 842 O O . ASP A 1 103 ? -11.660 11.100 7.074 1.00 64.56 103 ASP A O 1
ATOM 846 N N . TYR A 1 104 ? -10.584 12.167 8.758 1.00 58.19 104 TYR A N 1
ATOM 847 C CA . TYR A 1 104 ? -11.259 11.515 9.885 1.00 58.19 104 TYR A CA 1
ATOM 848 C C . TYR A 1 104 ? -12.246 12.479 10.536 1.00 58.19 104 TYR A C 1
ATOM 850 O O . TYR A 1 104 ? -11.838 13.639 10.781 1.00 58.19 104 TYR A O 1
#

Radius of gyration: 13.85 Å; chains: 1; bounding box: 32×27×37 Å

Secondary structure (DSSP, 8-state):
-EEEEEESS---HHHHHHHHHH-TTT----EEEEEEEEE-SSEEEEEEEEE-SSEEEEEEEEEE--SSS-EEEEEEEEEEEGGG--HHHHHHHHHHHHT-----

Sequence (104 aa):
MLLAFKVNEVKNLGDFVYTLEKDLTLNIPKIDGDYKDFDLGNLDGRSAKYSDTEFTELIYYYRSKLTEGQNYTYLLRFITPTSNFNSSVEDEIKILSANFKPDY

Foldseek 3Di:
DKDKDWDPDQDDLVVVVVVLCPPVVNVFADFDDDWDWDDPDQKTWIWTWHDDQFWIKIWIWMWGNDPDDIIMIMIDMDIDTPVPDDPVVVVVVVVVVVPDDDDD

pLDDT: mean 88.69, std 7.94, range [58.19, 97.0]